Protein AF-A0A8T2BT33-F1 (afdb_monomer)

Nearest PDB structures (foldseek):
  5i32-assembly1_A  TM=9.921E-01  e=1.063E-06  Arabidopsis thaliana
  5jsb-assembly1_B  TM=6.882E-01  e=3.104E+00  synthetic construct

Mean predicted aligned error: 2.99 Å

Organism: Arabidopsis suecica (NCBI:txid45249)

InterPro domains:
  IPR000425 Major intrinsic protein [PF00230] (14-85)
  IPR034294 Aquaporin transporter [PTHR45665] (4-85)

Solvent-accessible surface area (backbone atoms only — not comparable to full-atom values): 4712 Å² total; per-residue (Å²): 132,87,87,84,77,93,79,51,70,71,60,62,68,28,73,64,39,51,50,15,53,52,36,38,52,53,29,30,49,50,21,49,50,44,24,54,45,38,49,55,48,45,30,66,76,52,72,68,49,79,88,44,74,68,50,49,52,52,31,51,52,37,34,52,52,29,43,53,51,25,27,65,76,15,37,91,61,52,62,27,70,66,57,97,123

Foldseek 3Di:
DDDDDPDDPCVCPDPLNVQLVVLLVVLLCQLCCQLVVLLVVVCVVCVNDDDDPVSVVSSVVSNVVSLVVSCVSNCVRNNRPSDPD

Sequence (85 aa):
MVKIEVGSVGDSFSVSSLKAYLSEFIATLLFVFAGVGSAIAFDKLTSDGALDPAGLVAIAIAHAFALFVGVSIAANISGGHLNPA

Seconda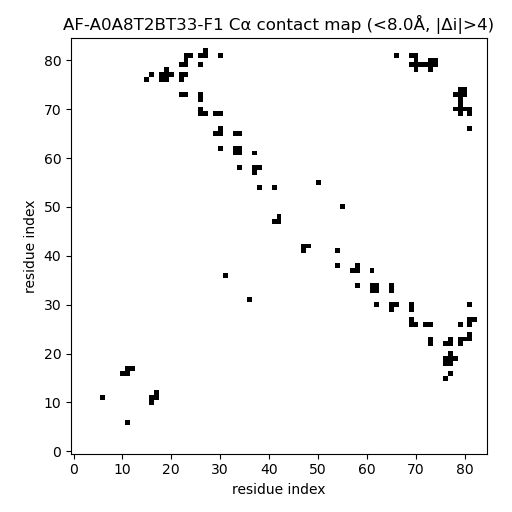ry structure (DSSP, 8-state):
--------HHHHTSHHHHHHHHHHHHHHHHHHHHHHHHHHHHHHHHTSPPP-HHHHHHHHHHHHHHHHHHHHHHHHHH----S--

pLDDT: mean 97.34, std 5.11, range [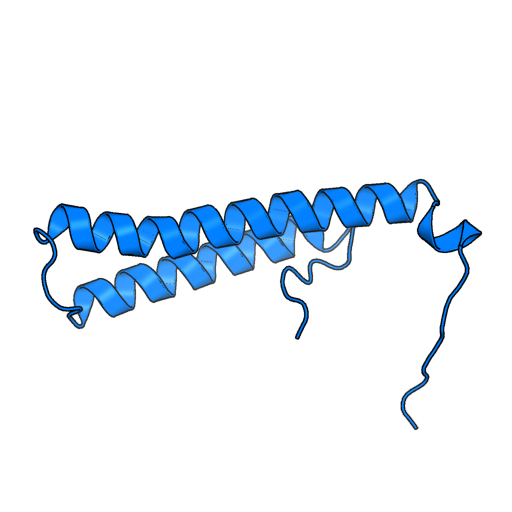60.5, 98.88]

Structure (mmCIF, N/CA/C/O backbone):
data_AF-A0A8T2BT33-F1
#
_entry.id   AF-A0A8T2BT33-F1
#
loop_
_atom_site.group_PDB
_atom_site.id
_atom_site.type_symbol
_atom_site.label_atom_id
_atom_site.label_alt_id
_atom_site.label_comp_id
_atom_site.label_asym_id
_atom_site.label_entity_id
_atom_site.label_seq_id
_atom_site.pdbx_PDB_ins_code
_atom_site.Cartn_x
_atom_site.Cartn_y
_atom_site.Cartn_z
_atom_site.occupancy
_atom_site.B_iso_or_equiv
_atom_site.auth_seq_id
_atom_site.auth_comp_id
_atom_site.auth_asym_id
_atom_site.auth_atom_id
_atom_site.pdbx_PDB_model_num
ATOM 1 N N . MET A 1 1 ? -23.528 -19.168 2.636 1.00 60.50 1 MET A N 1
ATOM 2 C CA . MET A 1 1 ? -24.018 -17.772 2.586 1.00 60.50 1 MET A CA 1
ATOM 3 C C . MET A 1 1 ? -22.922 -16.880 3.134 1.00 60.50 1 MET A C 1
ATOM 5 O O . MET A 1 1 ? -22.408 -17.197 4.198 1.00 60.50 1 MET A O 1
ATOM 9 N N . VAL A 1 2 ? -22.532 -15.826 2.413 1.00 71.75 2 VAL A N 1
ATOM 10 C CA . VAL A 1 2 ? -21.614 -14.806 2.945 1.00 71.75 2 VAL A CA 1
ATOM 11 C C . VAL A 1 2 ? -22.372 -14.021 4.014 1.00 71.75 2 VAL A C 1
ATOM 13 O O . VAL A 1 2 ? -23.488 -13.566 3.764 1.00 71.75 2 VAL A O 1
ATOM 16 N N . LYS A 1 3 ? -21.809 -13.924 5.218 1.00 89.81 3 LYS A N 1
ATOM 17 C CA . LYS A 1 3 ? -22.375 -13.115 6.298 1.00 89.81 3 LYS A CA 1
ATOM 18 C C . LYS A 1 3 ? -21.995 -11.660 6.025 1.00 89.81 3 LYS A C 1
ATOM 20 O O . LYS A 1 3 ? -20.812 -11.345 6.000 1.00 89.81 3 LYS A O 1
ATOM 25 N N . ILE A 1 4 ? -22.986 -10.807 5.787 1.00 92.31 4 ILE A N 1
ATOM 26 C CA . ILE A 1 4 ? -22.793 -9.361 5.639 1.00 92.31 4 ILE A CA 1
ATOM 27 C C . ILE A 1 4 ? -23.273 -8.703 6.930 1.00 92.31 4 ILE A C 1
ATOM 29 O O . ILE A 1 4 ? -24.426 -8.885 7.321 1.00 92.31 4 ILE A O 1
ATOM 33 N N . GLU A 1 5 ? -22.392 -7.956 7.590 1.00 94.50 5 GLU A N 1
ATOM 34 C CA . GLU A 1 5 ? -22.708 -7.172 8.784 1.00 94.50 5 GLU A CA 1
ATOM 35 C C . GLU A 1 5 ? -22.442 -5.695 8.497 1.00 94.50 5 GLU A C 1
ATOM 37 O O . GLU A 1 5 ? -21.368 -5.335 8.027 1.00 94.50 5 GLU A O 1
ATOM 42 N N . VAL A 1 6 ? -23.425 -4.836 8.778 1.00 95.75 6 VAL A N 1
ATOM 43 C CA . VAL A 1 6 ? -23.288 -3.378 8.602 1.00 95.75 6 VAL A CA 1
ATOM 44 C C . VAL A 1 6 ? -22.397 -2.759 9.691 1.00 95.75 6 VAL A C 1
ATOM 46 O O . VAL A 1 6 ? -21.818 -1.697 9.487 1.00 95.75 6 VAL A O 1
ATOM 49 N N . GLY A 1 7 ? -22.261 -3.420 10.844 1.00 95.81 7 GLY A N 1
ATOM 50 C CA . GLY A 1 7 ? -21.519 -2.898 11.992 1.00 95.81 7 GLY A CA 1
ATOM 51 C C . GLY A 1 7 ? -22.277 -1.798 12.744 1.00 95.81 7 GLY A C 1
ATOM 52 O O . GLY A 1 7 ? -23.499 -1.673 12.640 1.00 95.81 7 GLY A O 1
ATOM 53 N N . SER A 1 8 ? -21.558 -1.012 13.549 1.00 98.06 8 SER A N 1
ATOM 54 C CA . SER A 1 8 ? -22.124 0.112 14.303 1.00 98.06 8 SER A CA 1
ATOM 55 C C . SER A 1 8 ? -21.141 1.276 14.394 1.00 98.06 8 SER A C 1
ATOM 57 O O . SER A 1 8 ? -19.930 1.075 14.433 1.00 98.06 8 SER A O 1
ATOM 59 N N . VAL A 1 9 ? -21.665 2.497 14.511 1.00 97.94 9 VAL A N 1
ATOM 60 C CA . VAL A 1 9 ? -20.846 3.7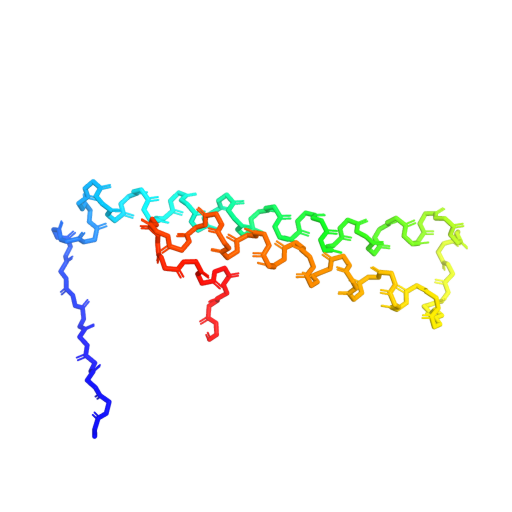13 14.650 1.00 97.94 9 VAL A CA 1
ATOM 61 C C . VAL A 1 9 ? -19.929 3.634 15.877 1.00 97.94 9 VAL A C 1
ATOM 63 O O . VAL A 1 9 ? -18.761 3.994 15.793 1.00 97.94 9 VAL A O 1
ATOM 66 N N . GLY A 1 10 ? -20.427 3.124 17.009 1.00 98.19 10 GLY A N 1
ATOM 67 C CA . GLY A 1 10 ? -19.631 3.005 18.236 1.00 98.19 10 GLY A CA 1
ATOM 68 C C . GLY A 1 10 ? -18.411 2.094 18.076 1.00 98.19 10 GLY A C 1
ATOM 69 O O . GLY A 1 10 ? -17.331 2.427 18.558 1.00 98.19 10 GLY A O 1
ATOM 70 N N . ASP A 1 11 ? -18.563 0.987 17.348 1.00 98.00 11 ASP A N 1
ATOM 71 C CA . ASP A 1 11 ? -17.458 0.078 17.033 1.00 98.00 11 ASP A CA 1
ATOM 72 C C . ASP A 1 11 ? -16.459 0.720 16.054 1.00 98.00 11 ASP A C 1
ATOM 74 O O . ASP A 1 11 ? -15.247 0.722 16.295 1.00 98.00 11 ASP A O 1
ATOM 78 N N . SER A 1 12 ? -16.960 1.382 15.005 1.00 98.31 12 SER A N 1
ATOM 79 C CA . SER A 1 12 ? -16.13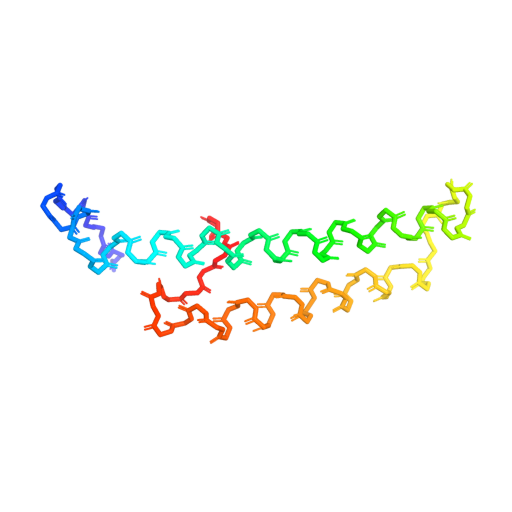6 2.074 14.005 1.00 98.31 12 SER A CA 1
ATOM 80 C C . SER A 1 12 ? -15.343 3.264 14.559 1.00 98.31 12 SER A C 1
ATOM 82 O O . SER A 1 12 ? -14.312 3.607 13.984 1.00 98.31 12 SER A O 1
ATOM 84 N N . PHE A 1 13 ? -15.776 3.874 15.665 1.00 98.31 13 PHE A N 1
ATOM 85 C CA . PHE A 1 13 ? -15.057 4.953 16.361 1.00 98.31 13 PHE A CA 1
ATOM 86 C C . PHE A 1 13 ? -14.356 4.498 17.652 1.00 98.31 13 PHE A C 1
ATOM 88 O O . PHE A 1 13 ? 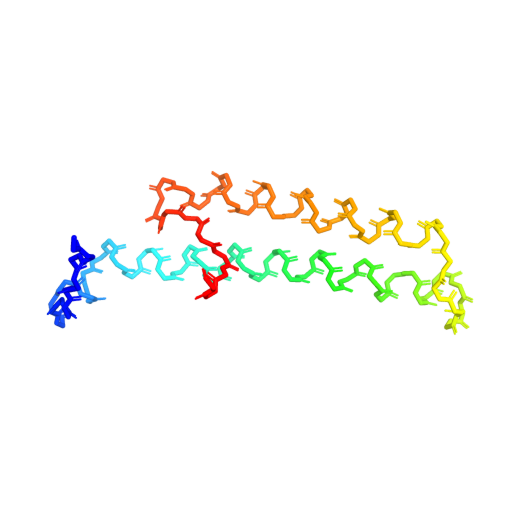-13.867 5.329 18.421 1.00 98.31 13 PHE A O 1
ATOM 95 N N . SER A 1 14 ? -14.263 3.189 17.896 1.00 98.56 14 SER A N 1
ATOM 96 C CA . SER A 1 14 ? -13.456 2.653 18.991 1.00 98.56 14 SER A CA 1
ATOM 97 C C . SER A 1 14 ? -11.963 2.952 18.790 1.00 98.56 14 SER A C 1
ATOM 99 O O . SER A 1 14 ? -11.480 3.140 17.670 1.00 98.56 14 SER A O 1
ATOM 101 N N . VAL A 1 15 ? -11.191 2.954 19.880 1.00 98.56 15 VAL A N 1
ATOM 102 C CA . VAL A 1 15 ? -9.734 3.181 19.816 1.00 98.56 15 VAL A CA 1
ATOM 103 C C . VAL A 1 15 ? -9.039 2.128 18.945 1.00 98.56 15 VAL A C 1
ATOM 105 O O . VAL A 1 15 ? -8.106 2.458 18.216 1.00 98.56 15 VAL A O 1
ATOM 108 N N . SER A 1 16 ? -9.495 0.873 18.985 1.00 98.38 16 SER A N 1
ATOM 109 C CA . SER A 1 16 ? -8.996 -0.201 18.118 1.00 98.38 16 SER A CA 1
ATOM 110 C C . SER A 1 16 ? -9.220 0.107 16.641 1.00 98.38 16 SER A C 1
ATOM 112 O O . SER A 1 16 ? -8.274 0.011 15.863 1.00 98.38 16 SER A O 1
ATOM 114 N N . SER A 1 17 ? -10.422 0.547 16.266 1.00 98.56 17 SER A N 1
ATOM 115 C CA . SER A 1 17 ? -10.756 0.871 14.876 1.00 98.56 17 SER A CA 1
ATOM 116 C C . SER A 1 17 ? -9.971 2.081 14.369 1.00 98.56 17 SER A C 1
ATOM 118 O O . SER A 1 17 ? -9.397 2.031 13.286 1.00 98.56 17 SER A O 1
ATOM 120 N N . LEU A 1 18 ? -9.817 3.130 15.184 1.00 98.75 18 LEU A N 1
ATOM 121 C CA . LEU A 1 18 ? -8.984 4.286 14.825 1.00 98.75 18 LEU A CA 1
ATOM 122 C C . LEU A 1 18 ? -7.508 3.906 14.618 1.00 98.75 18 LEU A C 1
ATOM 124 O O . LEU A 1 18 ? -6.869 4.395 13.684 1.00 98.75 18 LEU A O 1
ATOM 128 N N . LYS A 1 19 ? -6.966 3.002 15.449 1.00 98.75 19 LYS A N 1
ATOM 129 C CA . LYS A 1 19 ? -5.619 2.444 15.246 1.00 98.75 19 LYS A CA 1
ATOM 130 C C . LYS A 1 19 ? -5.536 1.626 13.959 1.00 98.75 19 LYS A C 1
ATOM 132 O O . LYS A 1 19 ? -4.536 1.739 13.253 1.00 98.75 19 LYS A O 1
ATOM 137 N N . ALA A 1 20 ? -6.563 0.836 13.649 1.00 98.81 20 ALA A N 1
ATOM 138 C CA . ALA A 1 20 ? -6.624 0.065 12.415 1.00 98.81 20 ALA A CA 1
ATOM 139 C C . ALA A 1 20 ? -6.607 0.981 11.181 1.00 98.81 20 ALA A C 1
ATOM 141 O O . ALA A 1 20 ? -5.801 0.763 10.282 1.00 98.81 20 ALA A O 1
ATOM 142 N N . TYR A 1 21 ? -7.396 2.059 11.168 1.00 98.75 21 TYR A N 1
ATOM 143 C CA . TYR A 1 21 ? -7.424 3.006 10.045 1.00 98.75 21 TYR A CA 1
ATOM 144 C C . TYR A 1 21 ? -6.083 3.701 9.825 1.00 98.75 21 TYR A C 1
ATOM 146 O O . TYR A 1 21 ? -5.620 3.813 8.692 1.00 98.75 21 TYR A O 1
ATOM 154 N N . LEU A 1 22 ? -5.434 4.153 10.903 1.00 98.81 22 LEU A N 1
ATOM 155 C CA . LEU A 1 22 ? -4.118 4.781 10.802 1.00 98.81 22 LEU A CA 1
ATOM 156 C C . LEU A 1 22 ? -3.050 3.780 10.337 1.00 98.81 22 LEU A C 1
ATOM 158 O O . LEU A 1 22 ? -2.182 4.138 9.543 1.00 98.81 22 LEU A O 1
ATOM 162 N N . SER A 1 23 ? -3.132 2.529 10.797 1.00 98.75 23 SER A N 1
ATOM 163 C CA . SER A 1 23 ? -2.266 1.440 10.340 1.00 98.75 23 SER A CA 1
ATOM 164 C C . SER A 1 23 ? -2.429 1.184 8.840 1.00 98.75 23 SER A C 1
ATOM 166 O O . SER A 1 23 ? -1.436 1.203 8.117 1.00 98.75 23 SER A O 1
ATOM 168 N N . GLU A 1 24 ? -3.665 1.029 8.353 1.00 98.81 24 GLU A N 1
ATOM 169 C CA . GLU A 1 24 ? -3.955 0.876 6.919 1.00 98.81 24 GLU A CA 1
ATOM 170 C C . GLU A 1 24 ? -3.465 2.083 6.110 1.00 98.81 24 GLU A C 1
ATOM 172 O O . GLU A 1 24 ? -2.846 1.906 5.064 1.00 98.81 24 GLU A O 1
ATOM 177 N N . PHE A 1 25 ? -3.668 3.310 6.604 1.00 98.81 25 PHE A N 1
ATOM 178 C CA . PHE A 1 25 ? -3.195 4.525 5.938 1.00 98.81 25 PHE A CA 1
ATOM 179 C C . PHE A 1 25 ? -1.671 4.531 5.767 1.00 98.81 25 PHE A C 1
ATOM 181 O O . PHE A 1 25 ? -1.182 4.731 4.657 1.00 98.81 25 PHE A O 1
ATOM 188 N N . ILE A 1 26 ? -0.914 4.284 6.842 1.00 98.75 26 ILE A N 1
ATOM 189 C CA . ILE A 1 26 ? 0.555 4.286 6.797 1.00 98.75 26 ILE A CA 1
ATOM 190 C C . ILE A 1 26 ? 1.066 3.144 5.916 1.00 98.75 26 ILE A C 1
ATOM 192 O O . ILE A 1 26 ? 1.936 3.360 5.075 1.00 98.75 26 ILE A O 1
ATOM 196 N N . ALA A 1 27 ? 0.527 1.937 6.087 1.00 98.69 27 ALA A N 1
ATOM 197 C CA . ALA A 1 27 ? 0.973 0.767 5.343 1.00 98.69 27 ALA A CA 1
ATOM 198 C C . ALA A 1 27 ? 0.688 0.915 3.837 1.00 98.69 27 ALA A C 1
ATOM 200 O O . ALA A 1 27 ? 1.573 0.665 3.017 1.00 98.69 27 ALA A O 1
ATOM 201 N N . THR A 1 28 ? -0.493 1.425 3.472 1.00 98.81 28 THR A N 1
ATOM 202 C CA . THR A 1 28 ? -0.851 1.721 2.075 1.00 98.81 28 THR A CA 1
ATOM 203 C C . THR A 1 28 ? 0.005 2.852 1.508 1.00 98.81 28 THR A C 1
ATOM 205 O O . THR A 1 28 ? 0.480 2.749 0.380 1.00 98.81 28 THR A O 1
ATOM 208 N N . LEU A 1 29 ? 0.268 3.909 2.288 1.00 98.75 29 LEU A N 1
ATOM 209 C CA . LEU A 1 29 ? 1.147 5.007 1.877 1.00 98.75 29 LEU A CA 1
ATOM 210 C C . LEU A 1 29 ? 2.546 4.491 1.538 1.00 98.75 29 LEU A C 1
ATOM 212 O O . LEU A 1 29 ? 3.071 4.830 0.482 1.00 98.75 29 LEU A O 1
ATOM 216 N N . LEU A 1 30 ? 3.140 3.659 2.397 1.00 98.62 30 LEU A N 1
ATOM 217 C CA . LEU A 1 30 ? 4.468 3.088 2.160 1.00 98.62 30 LEU A CA 1
ATOM 218 C C . LEU A 1 30 ? 4.479 2.142 0.953 1.00 98.62 30 LEU A C 1
ATOM 220 O O . LEU A 1 30 ? 5.401 2.210 0.139 1.00 98.62 30 LEU A O 1
ATOM 224 N N . PHE A 1 31 ? 3.448 1.303 0.815 1.00 98.75 31 PHE A N 1
ATOM 225 C CA . PHE A 1 31 ? 3.279 0.417 -0.334 1.00 98.75 31 PHE A CA 1
ATOM 226 C C . PHE A 1 31 ? 3.245 1.200 -1.652 1.00 98.75 31 PHE A C 1
ATOM 228 O O . PHE A 1 31 ? 4.040 0.928 -2.553 1.00 98.75 31 PHE A O 1
ATOM 235 N N . VAL A 1 32 ? 2.380 2.213 -1.745 1.00 98.75 32 VAL A N 1
ATOM 236 C CA . VAL A 1 32 ? 2.236 3.045 -2.947 1.00 98.75 32 VAL A CA 1
ATOM 237 C C . VAL A 1 32 ? 3.488 3.883 -3.187 1.00 98.75 32 VAL A C 1
ATOM 239 O O . VAL A 1 32 ? 3.938 3.982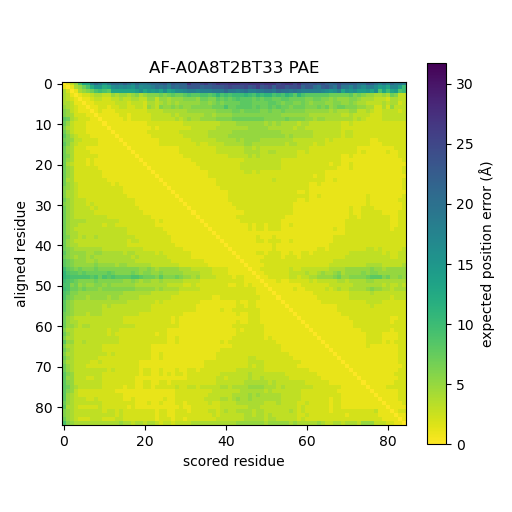 -4.325 1.00 98.75 32 VAL A O 1
ATOM 242 N N . PHE A 1 33 ? 4.090 4.450 -2.139 1.00 98.75 33 PHE A N 1
ATOM 243 C CA . PHE A 1 33 ? 5.309 5.247 -2.260 1.00 98.75 33 PHE A CA 1
ATOM 244 C C . PHE A 1 33 ? 6.456 4.439 -2.872 1.00 98.75 33 PHE A C 1
ATOM 246 O O . PHE A 1 33 ? 7.081 4.893 -3.826 1.00 98.75 33 PHE A O 1
ATOM 253 N N . ALA A 1 34 ? 6.716 3.231 -2.367 1.00 98.69 34 ALA A N 1
ATOM 254 C CA . ALA A 1 34 ? 7.773 2.378 -2.900 1.00 98.69 34 ALA A CA 1
ATOM 255 C C . ALA A 1 34 ? 7.417 1.810 -4.285 1.00 98.69 34 ALA A C 1
ATOM 257 O O . ALA A 1 34 ? 8.254 1.823 -5.188 1.00 98.69 34 ALA A O 1
ATOM 258 N N . GLY A 1 35 ? 6.174 1.353 -4.471 1.00 98.62 35 GLY A N 1
ATOM 259 C CA . GLY A 1 35 ? 5.695 0.796 -5.733 1.00 98.62 35 GLY A CA 1
ATOM 260 C C . GLY A 1 35 ? 5.727 1.817 -6.870 1.00 98.62 35 GLY A C 1
ATOM 261 O O . GLY A 1 35 ? 6.459 1.643 -7.843 1.00 98.62 35 GLY A O 1
ATOM 262 N N . VAL A 1 36 ? 5.008 2.930 -6.726 1.00 98.81 36 VAL A N 1
ATOM 263 C CA . VAL A 1 36 ? 4.973 4.004 -7.734 1.00 98.81 36 VAL A CA 1
ATOM 264 C C . VAL A 1 36 ? 6.328 4.703 -7.839 1.00 98.81 36 VAL A C 1
ATOM 266 O O . VAL A 1 36 ? 6.781 5.004 -8.942 1.00 98.81 36 VAL A O 1
ATOM 269 N N . GLY A 1 37 ? 7.026 4.902 -6.718 1.00 98.75 37 GLY A N 1
ATOM 270 C CA . GLY A 1 37 ? 8.370 5.477 -6.710 1.00 98.75 37 GLY A CA 1
ATOM 271 C C . GLY A 1 37 ? 9.372 4.667 -7.534 1.00 98.75 37 GLY A C 1
ATOM 272 O O . GLY A 1 37 ? 10.235 5.258 -8.178 1.00 98.75 37 GLY A O 1
ATOM 273 N N . SER A 1 38 ? 9.232 3.338 -7.589 1.00 98.75 38 SER A N 1
ATOM 274 C CA . SER A 1 38 ? 10.077 2.496 -8.446 1.00 98.75 38 SER A CA 1
ATOM 275 C C . SER A 1 38 ? 9.851 2.737 -9.944 1.00 98.75 38 SER A C 1
ATOM 277 O O . SER A 1 38 ? 10.817 2.732 -10.704 1.00 98.75 38 SER A O 1
ATOM 279 N N . ALA A 1 39 ? 8.614 3.025 -10.364 1.00 98.62 39 ALA A N 1
ATOM 280 C CA . ALA A 1 39 ? 8.310 3.385 -11.749 1.00 98.62 39 ALA A CA 1
ATOM 281 C C . ALA A 1 39 ? 8.900 4.759 -12.106 1.00 98.62 39 ALA A C 1
ATOM 283 O O . ALA A 1 39 ? 9.612 4.882 -13.095 1.00 98.62 39 ALA A O 1
ATOM 284 N N . ILE A 1 40 ? 8.728 5.756 -11.229 1.00 98.62 40 ILE A N 1
ATOM 285 C CA . ILE A 1 40 ? 9.339 7.086 -11.404 1.00 98.62 40 ILE A CA 1
ATOM 286 C C . ILE A 1 40 ? 10.874 6.982 -11.459 1.00 98.62 40 ILE A C 1
ATOM 288 O O . ILE A 1 40 ? 11.531 7.683 -12.230 1.00 98.62 40 ILE A O 1
ATOM 292 N N . ALA A 1 41 ? 11.471 6.107 -10.645 1.00 98.62 41 ALA A N 1
ATOM 293 C CA . ALA A 1 41 ? 12.909 5.866 -10.671 1.00 98.62 41 ALA A CA 1
ATOM 294 C C . ALA A 1 41 ? 13.364 5.236 -11.998 1.00 98.62 41 ALA A C 1
ATOM 296 O O . ALA A 1 41 ? 14.397 5.647 -12.526 1.00 98.62 41 ALA A O 1
ATOM 297 N N . PHE A 1 42 ? 12.606 4.284 -12.551 1.00 98.50 42 PHE A N 1
ATOM 298 C CA . PHE A 1 42 ? 12.881 3.711 -13.871 1.00 98.50 42 PHE A CA 1
ATOM 299 C C . PHE A 1 42 ? 12.853 4.784 -14.966 1.00 98.50 42 PHE A C 1
ATOM 301 O O . PHE A 1 42 ? 13.827 4.904 -15.713 1.00 98.50 42 PHE A O 1
ATOM 308 N N . ASP A 1 43 ? 11.809 5.615 -15.007 1.00 98.19 43 ASP A N 1
ATOM 309 C CA . ASP A 1 43 ? 11.695 6.718 -15.970 1.00 98.19 43 ASP A CA 1
ATOM 310 C C . ASP A 1 43 ? 12.908 7.654 -15.859 1.00 98.19 43 ASP A C 1
ATOM 312 O O . ASP A 1 43 ? 13.575 7.979 -16.845 1.00 98.19 43 ASP A O 1
ATOM 316 N N . LYS A 1 44 ? 13.294 8.004 -14.624 1.00 98.25 44 LYS A N 1
ATOM 317 C CA . LYS A 1 44 ? 14.441 8.881 -14.378 1.00 98.25 44 LYS A CA 1
ATOM 318 C C . LYS A 1 44 ? 15.772 8.281 -14.832 1.00 98.25 44 LYS A C 1
ATOM 320 O O . LYS A 1 44 ? 16.621 9.016 -15.339 1.00 98.25 44 LYS A O 1
ATOM 325 N N . LEU A 1 45 ? 15.979 6.983 -14.620 1.00 98.31 45 LEU A N 1
ATOM 326 C CA . LEU A 1 45 ? 17.215 6.284 -14.986 1.00 98.31 45 LEU A CA 1
ATOM 327 C C . LEU A 1 45 ? 17.320 6.023 -16.492 1.00 98.31 45 LEU A C 1
ATOM 329 O O . LEU A 1 45 ? 18.430 5.922 -17.013 1.00 98.31 45 LEU A O 1
ATOM 333 N N . THR A 1 46 ? 16.188 5.938 -17.189 1.00 97.81 46 THR A N 1
ATOM 334 C CA . THR A 1 46 ? 16.124 5.629 -18.625 1.00 97.81 46 THR A CA 1
ATOM 335 C C . THR A 1 46 ? 15.869 6.847 -19.512 1.00 97.81 46 THR A C 1
ATOM 337 O O . THR A 1 46 ? 15.870 6.710 -20.731 1.00 97.81 46 THR A O 1
ATOM 340 N N . SER A 1 47 ? 15.729 8.042 -18.926 1.00 97.56 47 SER A N 1
ATOM 341 C CA . SER A 1 47 ? 15.333 9.272 -19.633 1.00 97.56 47 SER A CA 1
ATOM 342 C C . SER A 1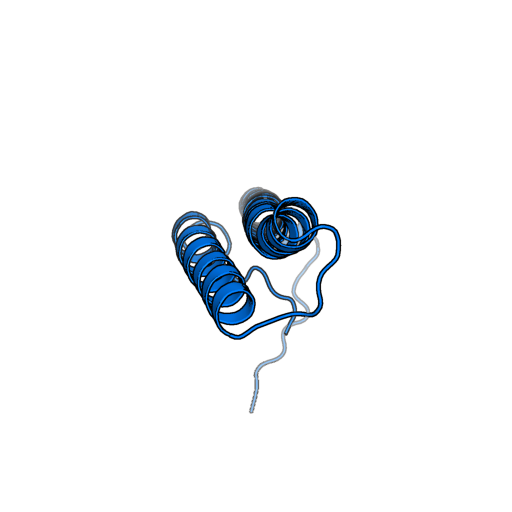 47 ? 13.978 9.129 -20.332 1.00 97.56 47 SER A C 1
ATOM 344 O O . SER A 1 47 ? 13.866 9.384 -21.530 1.00 97.56 47 SER A O 1
ATOM 346 N N . ASP A 1 48 ? 12.972 8.697 -19.567 1.00 96.19 48 ASP A N 1
ATOM 347 C CA . ASP A 1 48 ? 11.601 8.447 -20.029 1.00 96.19 48 ASP A CA 1
ATOM 348 C C . ASP A 1 48 ? 11.544 7.388 -21.150 1.00 96.19 48 ASP A C 1
ATOM 350 O O . ASP A 1 48 ? 10.783 7.490 -22.117 1.00 96.19 48 ASP A O 1
ATOM 354 N N . GLY A 1 49 ? 12.398 6.365 -21.038 1.00 95.88 49 GLY A N 1
ATOM 355 C CA . GLY A 1 49 ? 12.435 5.240 -21.964 1.00 95.88 49 GLY A CA 1
ATOM 356 C C . GLY A 1 49 ? 11.191 4.356 -21.848 1.00 95.88 49 GLY A C 1
ATOM 357 O O . GLY A 1 49 ? 10.543 4.281 -20.806 1.00 95.88 49 GLY A O 1
ATOM 358 N N . ALA A 1 50 ? 10.857 3.637 -22.923 1.00 98.00 50 ALA A N 1
ATOM 359 C CA . ALA A 1 50 ? 9.784 2.647 -22.870 1.00 98.00 50 ALA A CA 1
ATOM 360 C C . ALA A 1 50 ? 10.118 1.527 -21.867 1.00 98.00 50 ALA A C 1
ATOM 362 O O . ALA A 1 50 ? 11.269 1.097 -21.777 1.00 98.00 50 ALA A O 1
ATOM 363 N N . LEU A 1 51 ? 9.099 1.028 -21.157 1.00 98.31 51 LEU A N 1
ATOM 364 C CA . LEU A 1 51 ? 9.256 -0.064 -20.196 1.00 98.31 51 LEU A CA 1
ATOM 365 C C . LEU A 1 51 ? 9.872 -1.299 -20.866 1.00 98.31 51 LEU A C 1
ATOM 367 O O . LEU A 1 51 ? 9.311 -1.851 -21.815 1.00 98.31 51 LEU A O 1
ATOM 371 N N . ASP A 1 52 ? 11.003 -1.747 -20.332 1.00 97.88 52 ASP A N 1
ATOM 372 C CA . ASP A 1 52 ? 11.726 -2.926 -20.789 1.00 97.88 52 ASP A CA 1
ATOM 373 C C . ASP A 1 52 ? 11.621 -4.075 -19.759 1.00 97.88 52 ASP A C 1
ATOM 375 O O . ASP A 1 52 ? 11.083 -3.895 -18.657 1.00 97.88 52 ASP A O 1
ATOM 379 N N . PRO A 1 53 ? 12.095 -5.294 -20.084 1.00 98.50 53 PRO A N 1
ATOM 380 C CA . PRO A 1 53 ? 12.019 -6.420 -19.155 1.00 98.50 53 PRO A CA 1
ATOM 381 C C . PRO A 1 53 ? 12.731 -6.176 -17.816 1.00 98.50 53 PRO A C 1
ATOM 383 O O . PRO A 1 53 ? 12.273 -6.674 -16.788 1.00 98.50 53 PRO A O 1
ATOM 386 N N . ALA A 1 54 ? 13.828 -5.413 -17.804 1.00 97.81 54 ALA A N 1
ATOM 387 C CA . ALA A 1 54 ? 14.564 -5.110 -16.580 1.00 97.81 54 ALA A CA 1
ATOM 388 C C . ALA A 1 54 ? 13.767 -4.165 -15.665 1.00 97.81 54 ALA A C 1
ATOM 390 O O . ALA A 1 54 ? 13.633 -4.437 -14.469 1.00 97.81 54 ALA A O 1
ATOM 391 N N . GLY A 1 55 ? 13.178 -3.108 -16.230 1.00 98.38 55 GLY A N 1
ATOM 392 C CA . GLY A 1 55 ? 12.279 -2.191 -15.537 1.00 98.38 55 GLY A CA 1
ATOM 393 C C . GLY A 1 55 ? 11.047 -2.895 -14.984 1.00 98.38 55 GLY A C 1
ATOM 394 O O . GLY A 1 55 ? 10.700 -2.700 -13.820 1.00 98.38 55 GLY A O 1
ATOM 395 N N . LEU A 1 56 ? 10.435 -3.790 -15.769 1.00 98.62 56 LEU A N 1
ATOM 396 C CA . LEU A 1 56 ? 9.287 -4.578 -15.317 1.00 98.62 56 LEU A CA 1
ATOM 397 C C . LEU A 1 56 ? 9.630 -5.424 -14.083 1.00 98.62 56 LEU A C 1
ATOM 399 O O . LEU A 1 56 ? 8.883 -5.414 -13.106 1.00 98.62 56 LEU A O 1
ATOM 403 N N . VAL A 1 57 ? 10.765 -6.130 -14.105 1.00 98.75 57 VAL A N 1
ATOM 404 C CA . VAL A 1 57 ? 11.223 -6.939 -12.963 1.00 98.75 57 VAL A CA 1
ATOM 405 C C . VAL A 1 57 ? 11.505 -6.060 -11.744 1.00 98.75 57 VAL A C 1
ATOM 407 O O . VAL A 1 57 ? 11.087 -6.406 -10.638 1.00 98.75 57 VAL A O 1
ATOM 410 N N . ALA A 1 58 ? 12.165 -4.915 -11.931 1.00 98.50 58 ALA A N 1
ATOM 411 C CA . ALA A 1 58 ? 12.468 -3.989 -10.843 1.00 98.50 58 ALA A CA 1
ATOM 412 C C . ALA A 1 58 ? 11.191 -3.466 -10.163 1.00 98.50 58 ALA A C 1
ATOM 414 O O . ALA A 1 58 ? 11.069 -3.541 -8.938 1.00 98.50 58 ALA A O 1
ATOM 415 N N . ILE A 1 59 ? 10.215 -3.007 -10.951 1.00 98.81 59 ILE A N 1
ATOM 416 C CA . ILE A 1 59 ? 8.937 -2.489 -10.446 1.00 98.81 59 ILE A CA 1
ATOM 417 C C . ILE A 1 59 ? 8.132 -3.603 -9.764 1.00 98.81 59 ILE A C 1
ATOM 419 O O . ILE A 1 59 ? 7.583 -3.391 -8.681 1.00 98.81 59 ILE A O 1
ATOM 423 N N . ALA A 1 60 ? 8.086 -4.805 -10.348 1.00 98.88 60 ALA A N 1
ATOM 424 C CA . ALA A 1 60 ? 7.363 -5.941 -9.776 1.00 98.88 60 ALA A CA 1
ATOM 425 C C . ALA A 1 60 ? 7.927 -6.361 -8.408 1.00 98.88 60 ALA A C 1
ATOM 427 O O . ALA A 1 60 ? 7.166 -6.554 -7.460 1.00 98.88 60 ALA A O 1
ATOM 428 N N . ILE A 1 61 ? 9.255 -6.456 -8.277 1.00 98.75 61 ILE A N 1
ATOM 429 C CA . ILE A 1 61 ? 9.908 -6.798 -7.004 1.00 98.75 61 ILE A CA 1
ATOM 430 C C . ILE A 1 61 ? 9.698 -5.689 -5.969 1.00 98.75 61 ILE A C 1
ATOM 432 O O . ILE A 1 61 ? 9.410 -5.992 -4.810 1.00 98.75 61 ILE A O 1
ATOM 436 N N . ALA A 1 62 ? 9.782 -4.416 -6.374 1.00 98.75 62 ALA A N 1
ATOM 437 C CA . ALA A 1 62 ? 9.519 -3.290 -5.482 1.00 98.75 62 ALA A CA 1
ATOM 438 C C . ALA A 1 62 ? 8.099 -3.353 -4.897 1.00 98.75 62 ALA A C 1
ATOM 440 O O . ALA A 1 62 ? 7.939 -3.257 -3.681 1.00 98.75 62 ALA A O 1
ATOM 441 N N . HIS A 1 63 ? 7.083 -3.602 -5.731 1.00 98.75 63 HIS A N 1
ATOM 442 C CA . HIS A 1 63 ? 5.707 -3.787 -5.263 1.00 98.75 63 HIS A CA 1
ATOM 443 C C . HIS A 1 63 ? 5.570 -5.007 -4.351 1.00 98.75 63 HIS A C 1
ATOM 445 O O . HIS A 1 63 ? 4.945 -4.906 -3.298 1.00 98.75 63 HIS A O 1
ATOM 451 N N . ALA A 1 64 ? 6.165 -6.145 -4.720 1.00 98.75 64 ALA A N 1
ATOM 452 C CA . ALA A 1 64 ? 6.069 -7.375 -3.940 1.00 98.75 64 ALA A CA 1
ATOM 453 C C . ALA A 1 64 ? 6.654 -7.209 -2.531 1.00 98.75 64 ALA A C 1
ATOM 455 O O . ALA A 1 64 ? 6.014 -7.581 -1.550 1.00 98.75 64 ALA A O 1
ATOM 456 N N . PHE A 1 65 ? 7.844 -6.616 -2.409 1.00 98.81 65 PHE A N 1
ATOM 457 C CA . PHE A 1 65 ? 8.473 -6.390 -1.108 1.00 98.81 65 PHE A CA 1
ATOM 458 C C . PHE A 1 65 ? 7.775 -5.299 -0.305 1.00 98.81 65 PHE A C 1
ATOM 460 O O . PHE A 1 65 ? 7.575 -5.475 0.896 1.00 98.81 65 PHE A O 1
ATOM 467 N N . ALA A 1 66 ? 7.355 -4.209 -0.949 1.00 98.69 66 ALA A N 1
ATOM 468 C CA . ALA A 1 66 ? 6.619 -3.151 -0.270 1.00 98.69 66 ALA A CA 1
ATOM 469 C C . ALA A 1 66 ? 5.276 -3.659 0.277 1.00 98.69 66 ALA A C 1
ATOM 471 O O . ALA A 1 66 ? 4.949 -3.385 1.430 1.00 98.69 66 ALA A O 1
ATOM 472 N N . LEU A 1 67 ? 4.539 -4.456 -0.504 1.00 98.62 67 LEU A N 1
ATOM 473 C CA . LEU A 1 67 ? 3.291 -5.071 -0.061 1.00 98.62 67 LEU A CA 1
ATOM 474 C C . LEU A 1 67 ? 3.539 -6.113 1.033 1.00 98.62 67 LEU A C 1
ATOM 476 O O . LEU A 1 67 ? 2.871 -6.077 2.059 1.00 98.62 67 LEU A O 1
ATOM 480 N N . PHE A 1 68 ? 4.526 -7.000 0.866 1.00 98.75 68 PHE A N 1
ATOM 481 C CA . PHE A 1 68 ? 4.880 -8.000 1.879 1.00 98.75 68 PHE A CA 1
ATOM 482 C C . PHE A 1 68 ? 5.186 -7.357 3.237 1.00 98.75 68 PHE A C 1
ATOM 484 O O . PHE A 1 68 ? 4.631 -7.768 4.260 1.00 98.75 68 PHE A O 1
ATOM 491 N N . VAL A 1 69 ? 6.040 -6.330 3.254 1.00 98.62 69 VAL A N 1
ATOM 492 C CA . VAL A 1 69 ? 6.373 -5.601 4.482 1.00 98.62 69 VAL A CA 1
ATOM 493 C C . VAL A 1 69 ? 5.147 -4.861 5.009 1.00 98.62 69 VAL A C 1
ATOM 495 O O . VAL A 1 69 ? 4.852 -4.973 6.195 1.00 98.62 69 VAL A O 1
ATOM 498 N N . GLY A 1 70 ? 4.412 -4.156 4.145 1.00 98.44 70 GLY A N 1
ATOM 499 C CA . GLY A 1 70 ? 3.221 -3.392 4.510 1.00 98.44 70 GLY A CA 1
ATOM 500 C C . GLY A 1 70 ? 2.140 -4.242 5.184 1.00 98.44 70 GLY A C 1
ATOM 501 O O . GLY A 1 70 ? 1.660 -3.888 6.260 1.00 98.44 70 GLY A O 1
ATOM 502 N N . VAL A 1 71 ? 1.827 -5.409 4.615 1.00 98.69 71 VAL A N 1
ATOM 503 C CA . VAL A 1 71 ? 0.920 -6.396 5.219 1.00 98.69 71 VAL A CA 1
ATOM 504 C C . VAL A 1 71 ? 1.485 -6.884 6.554 1.00 98.69 71 VAL A C 1
ATOM 506 O O . VAL A 1 71 ? 0.781 -6.875 7.561 1.00 98.69 71 VAL A O 1
ATOM 509 N N . SER A 1 72 ? 2.770 -7.251 6.601 1.00 98.50 72 SER A N 1
ATOM 510 C CA . SER A 1 72 ? 3.400 -7.816 7.804 1.00 98.50 72 SER A CA 1
ATOM 511 C C . SER A 1 72 ? 3.376 -6.864 9.005 1.00 98.50 72 SER A C 1
ATOM 513 O O . SER A 1 72 ? 3.139 -7.304 10.129 1.00 98.50 72 SER A O 1
ATOM 515 N N . ILE A 1 73 ? 3.600 -5.563 8.790 1.00 98.25 73 ILE A N 1
ATOM 516 C CA . ILE A 1 73 ? 3.590 -4.568 9.877 1.00 98.25 73 ILE A CA 1
ATOM 517 C C . ILE A 1 73 ? 2.172 -4.192 10.329 1.00 98.25 73 ILE A C 1
ATOM 519 O O . ILE A 1 73 ? 1.992 -3.776 11.473 1.00 98.25 73 ILE A O 1
ATOM 523 N N . ALA A 1 74 ? 1.170 -4.343 9.458 1.00 98.38 74 ALA A N 1
ATOM 524 C CA . ALA A 1 74 ? -0.217 -3.969 9.731 1.00 98.38 74 ALA A CA 1
ATOM 525 C C . ALA A 1 74 ? -1.092 -5.142 10.214 1.00 98.38 74 ALA A C 1
ATOM 527 O O . ALA A 1 74 ? -2.122 -4.911 10.851 1.00 98.38 74 ALA A O 1
ATOM 528 N N . ALA A 1 75 ? -0.679 -6.393 9.972 1.00 98.38 75 ALA A N 1
ATOM 529 C CA . ALA A 1 75 ? -1.468 -7.603 10.228 1.00 98.38 75 ALA A CA 1
ATOM 530 C C . ALA A 1 75 ? -2.064 -7.664 11.645 1.00 98.38 75 ALA A C 1
ATOM 532 O O . ALA A 1 75 ? -3.254 -7.920 11.811 1.00 98.38 75 ALA A O 1
ATOM 533 N N . ASN A 1 76 ? -1.267 -7.347 12.669 1.00 98.19 76 ASN A N 1
ATOM 534 C CA . ASN A 1 76 ? -1.693 -7.426 14.072 1.00 98.19 76 ASN A CA 1
ATOM 535 C C . ASN A 1 76 ? -2.403 -6.158 14.587 1.00 98.19 76 ASN A C 1
ATOM 537 O O . ASN A 1 76 ? -2.687 -6.061 15.781 1.00 98.19 76 ASN A O 1
ATOM 541 N N . ILE A 1 77 ? -2.654 -5.171 13.720 1.00 98.56 77 ILE A N 1
ATOM 542 C CA . ILE A 1 77 ? -3.324 -3.912 14.078 1.00 98.56 77 ILE A CA 1
ATOM 543 C C . ILE A 1 77 ? -4.636 -3.755 13.307 1.00 98.56 77 ILE A C 1
ATOM 545 O O . ILE A 1 77 ? -5.657 -3.457 13.921 1.00 98.56 77 ILE A O 1
ATOM 549 N N . SER A 1 78 ? -4.620 -3.954 11.987 1.00 98.31 78 SER A N 1
ATOM 550 C CA . SER A 1 78 ? -5.775 -3.736 11.104 1.00 98.31 78 SER A CA 1
ATOM 551 C C . SER A 1 78 ? -6.198 -4.959 10.291 1.00 98.31 78 SER A C 1
ATOM 553 O O . SER A 1 78 ? -7.212 -4.907 9.600 1.00 98.31 78 SER A O 1
ATOM 555 N N . GLY A 1 79 ? -5.420 -6.043 10.341 1.00 98.06 79 GLY A N 1
ATOM 556 C CA . GLY A 1 79 ? -5.523 -7.169 9.409 1.00 98.06 79 GLY A CA 1
ATOM 557 C C . GLY A 1 79 ? -4.605 -7.034 8.191 1.00 98.06 79 GLY A C 1
ATOM 558 O O . GLY A 1 79 ? -4.321 -8.037 7.547 1.00 98.06 79 GLY A O 1
ATOM 559 N N . GLY A 1 80 ? -4.063 -5.836 7.936 1.00 98.12 80 GLY A N 1
ATOM 560 C CA . GLY A 1 80 ? -3.073 -5.591 6.888 1.00 98.12 80 GLY A CA 1
ATOM 561 C C . GLY A 1 80 ? -3.617 -5.805 5.479 1.00 98.12 80 GLY A C 1
ATOM 562 O O . GLY A 1 80 ? -3.015 -6.542 4.707 1.00 98.12 80 GLY A O 1
ATOM 563 N N . HIS A 1 81 ? -4.741 -5.169 5.143 1.00 98.31 81 HIS A N 1
ATOM 564 C CA . HIS A 1 81 ? -5.361 -5.316 3.824 1.00 98.31 81 HIS A CA 1
ATOM 565 C C . HIS A 1 81 ? -4.611 -4.534 2.744 1.00 98.31 81 HIS A C 1
ATOM 567 O O . HIS A 1 81 ? -4.294 -5.083 1.691 1.00 98.31 81 HIS A O 1
ATOM 573 N N . LEU A 1 82 ? -4.338 -3.249 2.998 1.00 97.94 82 LEU A N 1
ATOM 574 C CA . LEU A 1 82 ? -3.658 -2.309 2.097 1.00 97.94 82 LEU A CA 1
ATOM 575 C C . LEU A 1 82 ? -4.321 -2.135 0.714 1.00 97.94 82 LEU A C 1
ATOM 577 O O . LEU A 1 82 ? -3.750 -1.515 -0.184 1.00 97.94 82 LEU A O 1
ATOM 581 N N . ASN A 1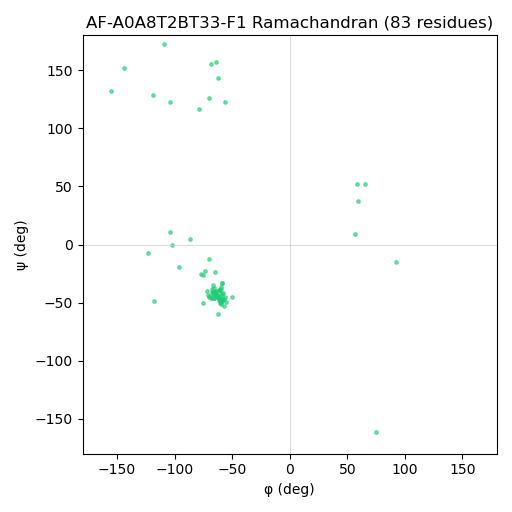 83 ? -5.515 -2.692 0.517 1.00 98.12 83 ASN A N 1
ATOM 582 C CA . ASN A 1 83 ? -6.210 -2.746 -0.759 1.00 98.12 83 ASN A CA 1
ATOM 583 C C . ASN A 1 83 ? -7.726 -2.881 -0.525 1.00 98.12 83 ASN A C 1
ATOM 585 O O . ASN A 1 83 ? -8.127 -3.738 0.260 1.00 98.12 83 ASN A O 1
ATOM 589 N N . PRO A 1 84 ? -8.575 -2.083 -1.198 1.00 97.94 84 PRO A N 1
ATOM 590 C CA . PRO A 1 84 ? -10.031 -2.212 -1.093 1.00 97.94 84 PRO A CA 1
ATOM 591 C C . PRO A 1 84 ? -10.667 -3.457 -1.743 1.00 97.94 84 PRO A C 1
ATOM 593 O O . PRO A 1 84 ? -11.866 -3.653 -1.551 1.00 97.94 84 PRO A O 1
ATOM 596 N N . ALA A 1 85 ? -9.935 -4.211 -2.574 1.00 95.12 85 ALA A N 1
ATOM 597 C CA . ALA A 1 85 ? -10.478 -5.323 -3.372 1.00 95.12 85 ALA A CA 1
ATOM 598 C C . ALA A 1 85 ? -10.730 -6.622 -2.587 1.00 95.12 85 ALA A C 1
ATOM 600 O O . ALA A 1 85 ? -10.032 -6.859 -1.577 1.00 95.12 85 ALA A O 1
#

Radius of gyration: 17.16 Å; Cα contacts (8 Å, |Δi|>4): 71; chains: 1; bounding box: 41×27×43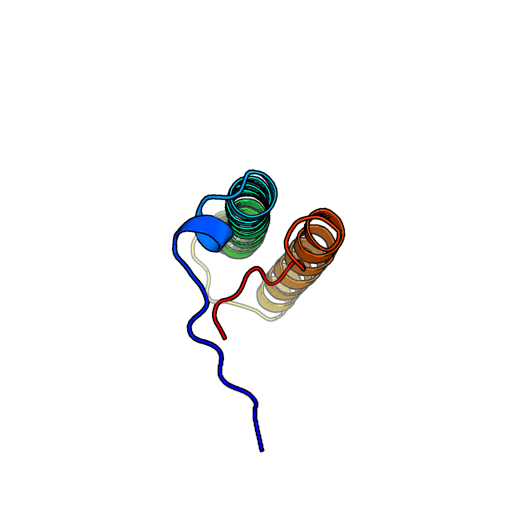 Å